Protein AF-J9E9V5-F1 (afdb_monomer_lite)

Foldseek 3Di:
DDAAEDEEEAEPCLDPVNVVVVVVLVVDCDPRYGDPYYHYHYPDDNPDDPDDD

Secondary structure (DSSP, 8-state):
--PEEEEEEEETTTSHHHHHHHHHHHH---SSEEEEEEEEE-SSPP-------

Radius of gyration: 12.92 Å; chains: 1; bounding box: 34×15×39 Å

Sequence (53 aa):
MTTIEEVIAITGGSGFLAQHLIFCLQRNNHLESTIVEIRTIDRNSFSKFLVSK

InterPro domains:
  IPR036291 NAD(P)-binding domain superfamily [SSF51735] (8-45)

Organism: Wuchereria bancrofti (NCBI:txid6293)

Structure (mmCIF, N/CA/C/O backbone):
data_AF-J9E9V5-F1
#
_entry.id   AF-J9E9V5-F1
#
loop_
_atom_site.group_PDB
_atom_site.id
_atom_site.type_symbol
_atom_site.label_atom_id
_atom_site.label_alt_id
_atom_site.label_comp_id
_atom_site.label_asym_id
_atom_site.label_entity_id
_atom_site.label_seq_id
_atom_site.pdbx_PDB_ins_code
_atom_site.Cartn_x
_atom_site.Cartn_y
_atom_site.Cartn_z
_atom_site.occupancy
_atom_site.B_iso_or_equiv
_atom_site.auth_seq_id
_atom_site.auth_comp_id
_atom_site.auth_asym_id
_atom_site.auth_atom_id
_atom_site.pdbx_PDB_model_num
ATOM 1 N N . MET A 1 1 ? -20.981 5.755 18.343 1.00 56.59 1 MET A N 1
ATOM 2 C CA . MET A 1 1 ? -20.131 4.848 17.546 1.00 56.59 1 MET A CA 1
ATOM 3 C C . MET A 1 1 ? -18.704 5.328 17.699 1.00 56.59 1 MET A C 1
ATOM 5 O O . MET A 1 1 ? -18.453 6.492 17.423 1.00 56.59 1 MET A O 1
ATOM 9 N N . THR A 1 2 ? -17.819 4.496 18.241 1.00 62.03 2 THR A N 1
ATOM 10 C CA . THR A 1 2 ? -16.383 4.791 18.311 1.00 62.03 2 THR A CA 1
ATOM 11 C C . THR A 1 2 ? -15.781 4.486 16.947 1.00 62.03 2 THR A C 1
ATOM 13 O O . THR A 1 2 ? -15.743 3.325 16.550 1.00 62.03 2 THR A O 1
ATOM 16 N N . THR A 1 3 ? -15.381 5.519 16.214 1.00 71.31 3 THR A N 1
ATOM 17 C CA . THR A 1 3 ? -14.632 5.369 14.963 1.00 71.31 3 THR A CA 1
ATOM 18 C C . THR A 1 3 ? -13.244 4.830 15.281 1.00 71.31 3 THR A C 1
ATOM 20 O O . THR A 1 3 ? -12.564 5.380 16.148 1.00 71.31 3 THR A O 1
ATOM 23 N N . ILE A 1 4 ? -12.834 3.753 14.613 1.00 81.94 4 ILE A N 1
ATOM 24 C CA . ILE A 1 4 ? -11.489 3.192 14.771 1.00 81.94 4 ILE A CA 1
ATOM 25 C C . ILE A 1 4 ? -10.533 4.022 13.911 1.00 81.94 4 ILE A C 1
ATOM 27 O O . ILE A 1 4 ? -10.761 4.185 12.715 1.00 81.94 4 ILE A O 1
ATOM 31 N N . GLU A 1 5 ? -9.485 4.573 14.518 1.00 88.25 5 GLU A N 1
ATOM 32 C CA . GLU A 1 5 ? -8.431 5.281 13.789 1.00 88.25 5 GLU A CA 1
ATOM 33 C C . GLU A 1 5 ? -7.405 4.276 13.260 1.00 88.25 5 GLU A C 1
ATOM 35 O O . GLU A 1 5 ? -6.821 3.506 14.025 1.00 88.25 5 GLU A O 1
ATOM 40 N N . GLU A 1 6 ? -7.183 4.283 11.947 1.00 88.75 6 GLU A N 1
ATOM 41 C CA . GLU A 1 6 ? -6.282 3.345 11.280 1.00 88.75 6 GLU A CA 1
ATOM 42 C C . GLU A 1 6 ? -5.053 4.056 10.707 1.00 88.75 6 GLU A C 1
ATOM 44 O O . GLU A 1 6 ? -5.152 5.059 9.994 1.00 88.75 6 GLU A O 1
ATOM 49 N N . VAL A 1 7 ? -3.878 3.492 11.001 1.00 91.50 7 VAL A N 1
ATOM 50 C CA . VAL A 1 7 ? -2.595 3.868 10.397 1.00 91.50 7 VAL A CA 1
ATOM 51 C C . VAL A 1 7 ? -2.169 2.750 9.456 1.00 91.50 7 VAL A C 1
ATOM 53 O O . VAL A 1 7 ? -1.966 1.613 9.885 1.00 91.50 7 VAL A O 1
ATOM 56 N N . ILE A 1 8 ? -2.003 3.071 8.174 1.00 91.50 8 ILE A N 1
ATOM 57 C CA . ILE A 1 8 ? -1.690 2.087 7.133 1.00 91.50 8 ILE A CA 1
ATOM 58 C C . ILE A 1 8 ? -0.245 2.267 6.671 1.00 91.50 8 ILE A C 1
ATOM 60 O O . ILE A 1 8 ? 0.165 3.362 6.293 1.00 91.50 8 ILE A O 1
ATOM 64 N N . ALA A 1 9 ? 0.524 1.178 6.651 1.00 94.56 9 ALA A N 1
ATOM 65 C CA . ALA A 1 9 ? 1.857 1.141 6.057 1.00 94.56 9 ALA A CA 1
ATOM 66 C C . ALA A 1 9 ? 1.825 0.432 4.693 1.00 94.56 9 ALA A C 1
ATOM 68 O O . ALA A 1 9 ? 1.355 -0.700 4.588 1.00 94.56 9 ALA A O 1
ATOM 69 N N . ILE A 1 10 ? 2.355 1.081 3.654 1.00 94.06 10 ILE A N 1
ATOM 70 C CA . ILE A 1 10 ? 2.391 0.571 2.276 1.00 94.06 10 ILE A CA 1
ATOM 71 C C . ILE A 1 10 ? 3.843 0.417 1.829 1.00 94.06 10 ILE A C 1
ATOM 73 O O . ILE A 1 10 ? 4.594 1.391 1.777 1.00 94.06 10 ILE A O 1
ATOM 77 N N . THR A 1 11 ? 4.237 -0.806 1.474 1.00 94.62 11 THR A N 1
ATOM 78 C CA . THR A 1 11 ? 5.551 -1.075 0.871 1.00 94.62 11 THR A CA 1
ATOM 79 C C . THR A 1 11 ? 5.522 -0.854 -0.642 1.00 94.62 11 THR A C 1
ATOM 81 O O . THR A 1 11 ? 4.479 -0.999 -1.276 1.00 94.62 11 THR A O 1
ATOM 84 N N . GLY A 1 12 ? 6.662 -0.470 -1.228 1.00 92.12 12 GLY A N 1
ATOM 85 C CA . GLY A 1 12 ? 6.739 -0.130 -2.653 1.00 92.12 12 GLY A CA 1
ATOM 86 C C . GLY A 1 12 ? 5.887 1.093 -3.005 1.00 92.12 12 GLY A C 1
ATOM 87 O O . GLY A 1 12 ? 5.265 1.120 -4.065 1.00 92.12 12 GLY A O 1
ATOM 88 N N . GLY A 1 13 ? 5.818 2.073 -2.094 1.00 90.88 13 GLY A N 1
ATOM 89 C CA . GLY A 1 13 ? 4.937 3.241 -2.174 1.00 90.88 13 GLY A CA 1
ATOM 90 C C . GLY A 1 13 ? 5.034 4.065 -3.463 1.00 90.88 13 GLY A C 1
ATOM 91 O O . GLY A 1 13 ? 4.066 4.709 -3.850 1.00 90.88 13 GLY A O 1
ATOM 92 N N . SER A 1 14 ? 6.171 4.042 -4.154 1.00 87.62 14 SER A N 1
ATOM 93 C CA . SER A 1 14 ? 6.398 4.702 -5.446 1.00 87.62 14 SER A CA 1
ATOM 94 C C . SER A 1 14 ? 5.847 3.920 -6.645 1.00 87.62 14 SER A C 1
ATOM 96 O O . SER A 1 14 ? 5.720 4.477 -7.735 1.00 87.62 14 SER A O 1
ATOM 98 N N . GLY A 1 15 ? 5.501 2.644 -6.462 1.00 89.62 15 GLY A N 1
ATOM 99 C CA . GLY A 1 15 ? 4.965 1.785 -7.510 1.00 89.62 15 GLY A CA 1
ATOM 100 C C . GLY A 1 15 ? 3.541 2.164 -7.916 1.00 89.62 15 GLY A C 1
ATOM 101 O O . GLY A 1 15 ? 2.747 2.652 -7.114 1.00 89.62 15 GLY A O 1
ATOM 102 N N . PHE A 1 16 ? 3.188 1.874 -9.169 1.00 90.00 16 PHE A N 1
ATOM 103 C CA . PHE A 1 16 ? 1.871 2.183 -9.737 1.00 90.00 16 PHE A CA 1
ATOM 104 C C . PHE A 1 16 ? 0.704 1.663 -8.880 1.00 90.00 16 PHE A C 1
ATOM 106 O O . PHE A 1 16 ? -0.243 2.398 -8.607 1.00 90.00 16 PHE A O 1
ATOM 113 N N . LEU A 1 17 ? 0.794 0.415 -8.408 1.00 94.38 17 LEU A N 1
ATOM 114 C CA . LEU A 1 17 ? -0.250 -0.197 -7.582 1.00 94.38 17 LEU A CA 1
ATOM 115 C C . LEU A 1 17 ? -0.399 0.496 -6.227 1.00 94.38 17 LEU A C 1
ATOM 117 O O . LEU A 1 17 ? -1.520 0.743 -5.793 1.00 94.38 17 LEU A O 1
ATOM 121 N N . ALA A 1 18 ? 0.717 0.840 -5.582 1.00 93.81 18 ALA A N 1
ATOM 122 C CA . ALA A 1 18 ? 0.690 1.538 -4.306 1.00 93.81 18 ALA A CA 1
ATOM 123 C C . ALA A 1 18 ? 0.056 2.926 -4.452 1.00 93.81 18 ALA A C 1
ATOM 125 O O . ALA A 1 18 ? -0.802 3.295 -3.659 1.00 93.81 18 ALA A O 1
ATOM 126 N N . GLN A 1 19 ? 0.406 3.661 -5.508 1.00 89.81 19 GLN A N 1
ATOM 127 C CA . GLN A 1 19 ? -0.163 4.980 -5.788 1.00 89.81 19 GLN A CA 1
ATOM 128 C C . GLN A 1 19 ? -1.669 4.917 -6.076 1.00 89.81 19 GLN A C 1
ATOM 130 O O . GLN A 1 19 ? -2.437 5.725 -5.554 1.00 89.81 19 GLN A O 1
ATOM 135 N N . HIS A 1 20 ? -2.112 3.924 -6.851 1.00 93.69 20 HIS A N 1
ATOM 136 C CA . HIS A 1 20 ? -3.537 3.706 -7.093 1.00 93.69 20 HIS A CA 1
ATOM 137 C C . HIS A 1 20 ? -4.289 3.330 -5.806 1.00 93.69 20 HIS A C 1
ATOM 139 O O . HIS A 1 20 ? -5.372 3.852 -5.551 1.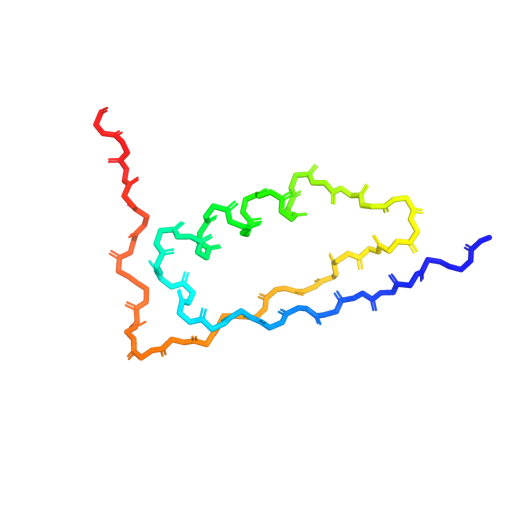00 93.69 20 HIS A O 1
ATOM 145 N N . LEU A 1 21 ? -3.699 2.478 -4.961 1.00 93.19 21 LEU A N 1
ATOM 146 C CA . LEU A 1 21 ? -4.271 2.113 -3.666 1.00 93.19 21 LEU A CA 1
ATOM 147 C C . LEU A 1 21 ? -4.403 3.329 -2.743 1.00 93.19 21 LEU A C 1
ATOM 149 O O . LEU A 1 21 ? -5.470 3.532 -2.174 1.00 93.19 21 LEU A O 1
ATOM 153 N N . ILE A 1 22 ? -3.358 4.155 -2.627 1.00 92.06 22 ILE A N 1
ATOM 154 C CA . ILE A 1 22 ? -3.380 5.388 -1.824 1.00 92.06 22 ILE A CA 1
ATOM 155 C C . ILE A 1 22 ? -4.527 6.293 -2.275 1.00 92.06 22 ILE A C 1
ATOM 157 O O . ILE A 1 22 ? -5.300 6.752 -1.438 1.00 92.06 22 ILE A O 1
ATOM 161 N N . PHE A 1 23 ? -4.688 6.489 -3.586 1.00 90.75 23 PHE A N 1
ATOM 162 C CA . PHE A 1 23 ? -5.796 7.272 -4.132 1.00 90.75 23 PHE A CA 1
ATOM 163 C C . PHE A 1 23 ? -7.166 6.704 -3.727 1.00 90.75 23 PHE A C 1
ATOM 165 O O . PHE A 1 23 ? -8.045 7.451 -3.298 1.00 90.75 23 PHE A O 1
ATOM 172 N N . CYS A 1 24 ? -7.351 5.386 -3.826 1.00 91.62 24 CYS A N 1
ATOM 173 C CA . CYS A 1 24 ? -8.599 4.736 -3.426 1.00 91.62 24 CYS A CA 1
ATOM 174 C C . CYS A 1 24 ? -8.868 4.860 -1.918 1.00 91.62 24 CYS A C 1
ATOM 176 O O . CYS A 1 24 ? -9.994 5.173 -1.536 1.00 91.62 24 CYS A O 1
ATOM 178 N N . LEU A 1 25 ? -7.849 4.664 -1.076 1.00 89.75 25 LEU A N 1
ATOM 179 C CA . LEU A 1 25 ? -7.953 4.798 0.381 1.00 89.75 25 LEU A CA 1
ATOM 180 C C . LEU A 1 25 ? -8.310 6.230 0.789 1.00 89.75 25 LEU A C 1
ATOM 182 O O . LEU A 1 25 ? -9.171 6.432 1.633 1.00 89.75 25 LEU A O 1
ATOM 186 N N . GLN A 1 26 ? -7.705 7.231 0.149 1.00 85.75 26 GLN A N 1
ATOM 187 C CA . GLN A 1 26 ? -8.000 8.641 0.423 1.00 85.75 26 GLN A CA 1
ATOM 188 C C . GLN A 1 26 ? -9.401 9.063 -0.034 1.00 85.75 26 GLN A C 1
ATOM 190 O O . GLN A 1 26 ? -9.979 9.993 0.524 1.00 85.75 26 GLN A O 1
ATOM 195 N N . ARG A 1 27 ? -9.947 8.413 -1.066 1.00 85.88 27 ARG A N 1
ATOM 196 C CA . ARG A 1 27 ? -11.281 8.725 -1.592 1.00 85.88 27 ARG A CA 1
ATOM 197 C C . ARG A 1 27 ? -12.402 8.076 -0.779 1.00 85.88 27 ARG A C 1
ATOM 199 O O . ARG A 1 27 ? -13.513 8.604 -0.753 1.00 85.88 27 ARG A O 1
ATOM 206 N N . ASN A 1 28 ? -12.121 6.946 -0.139 1.00 77.06 28 ASN A N 1
ATOM 207 C CA . ASN A 1 28 ? -13.098 6.180 0.616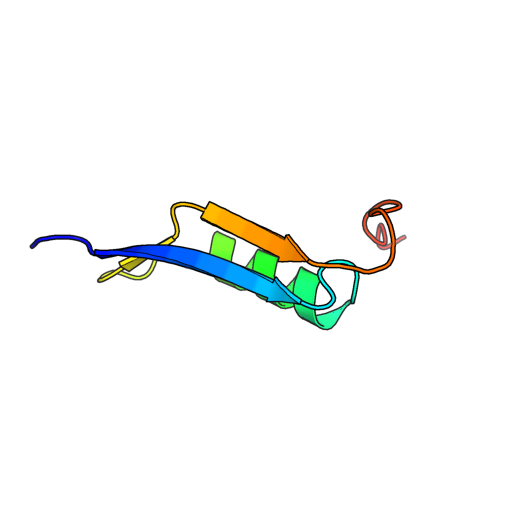 1.00 77.06 28 ASN A CA 1
ATOM 208 C C . ASN A 1 28 ? -12.913 6.431 2.117 1.00 77.06 28 ASN A C 1
ATOM 210 O O . ASN A 1 28 ? -12.117 5.765 2.768 1.00 77.06 28 ASN A O 1
ATOM 214 N N . ASN A 1 29 ? -13.699 7.347 2.688 1.00 65.25 29 ASN A N 1
ATOM 215 C CA . ASN A 1 29 ? -13.896 7.352 4.137 1.00 65.25 29 ASN A CA 1
ATOM 216 C C . ASN A 1 29 ? -14.764 6.140 4.487 1.00 65.25 29 ASN A C 1
ATOM 218 O O . ASN A 1 29 ? -15.962 6.123 4.187 1.00 65.25 29 ASN A O 1
ATOM 222 N N . HIS A 1 30 ? -14.157 5.104 5.064 1.00 67.38 30 HIS A N 1
ATOM 223 C CA . HIS A 1 30 ? -14.905 3.962 5.568 1.00 67.38 30 HIS A CA 1
ATOM 224 C C . HIS A 1 30 ? -15.811 4.429 6.722 1.00 67.38 30 HIS A C 1
ATOM 226 O O . HIS A 1 30 ? -15.425 5.247 7.549 1.00 67.38 30 HIS A O 1
ATOM 232 N N . LEU A 1 31 ? -17.058 3.945 6.760 1.00 66.00 31 LEU A N 1
ATOM 233 C CA . LEU A 1 31 ? -18.047 4.363 7.770 1.00 66.00 31 LEU A CA 1
ATOM 234 C C . LEU A 1 31 ? -17.660 3.933 9.197 1.00 66.00 31 LEU A C 1
ATOM 236 O O . LEU A 1 31 ? -18.142 4.519 10.164 1.00 66.00 31 LEU A O 1
ATOM 240 N N . GLU A 1 32 ? -16.809 2.912 9.320 1.00 75.44 32 GLU A N 1
ATOM 241 C CA . GLU A 1 32 ? -16.422 2.301 10.598 1.00 75.44 32 GLU A CA 1
ATOM 242 C C . GLU A 1 32 ? -1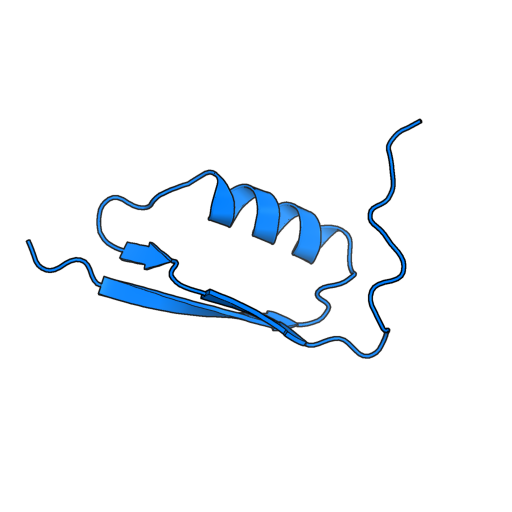4.974 2.607 11.007 1.00 75.44 32 GLU A C 1
ATOM 244 O O . GLU A 1 32 ? -14.664 2.611 12.203 1.00 75.44 32 GLU A O 1
ATOM 249 N N . SER A 1 33 ? -14.105 2.919 10.040 1.00 78.25 33 SER A N 1
ATOM 250 C CA . SER A 1 33 ? -12.713 3.286 10.288 1.00 78.25 33 SER A CA 1
ATOM 251 C C . SER A 1 33 ? -12.310 4.559 9.551 1.00 78.25 33 SER A C 1
ATOM 253 O O . SER A 1 33 ? -12.618 4.772 8.378 1.00 78.25 33 SER A O 1
ATOM 255 N N . THR A 1 34 ? -11.597 5.423 10.263 1.00 85.50 34 THR A N 1
ATOM 256 C CA . THR A 1 34 ? -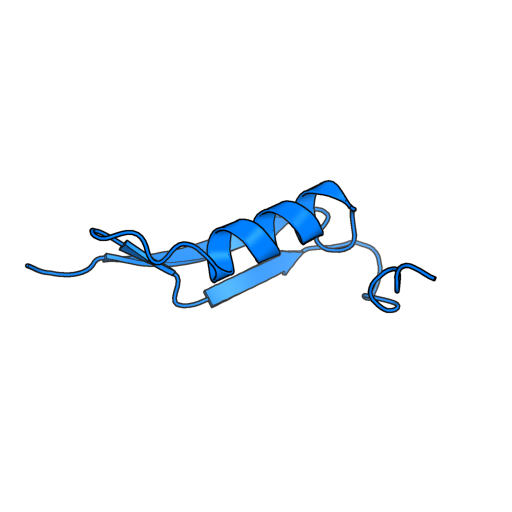11.016 6.639 9.701 1.00 85.50 34 THR A CA 1
ATOM 257 C C . THR A 1 3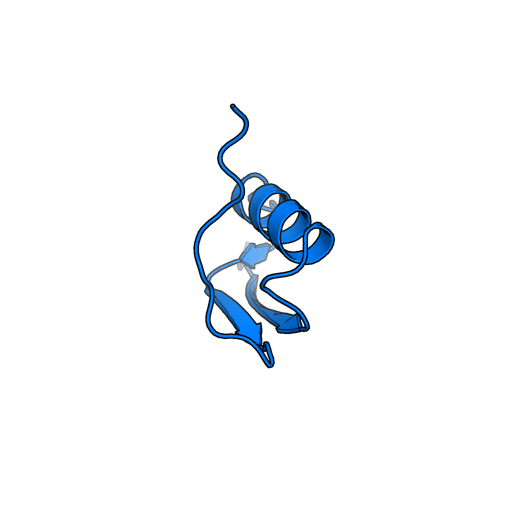4 ? -9.532 6.389 9.508 1.00 85.50 34 THR A C 1
ATOM 259 O O . THR A 1 34 ? -8.795 6.213 10.478 1.00 85.50 34 THR A O 1
ATOM 262 N N . ILE A 1 35 ? -9.078 6.394 8.256 1.00 88.88 35 ILE A N 1
ATOM 263 C CA . ILE A 1 35 ? -7.649 6.332 7.949 1.00 88.88 35 ILE A CA 1
ATOM 264 C C . ILE A 1 35 ? -7.048 7.690 8.309 1.00 88.88 35 ILE A C 1
ATOM 266 O O . ILE A 1 35 ? -7.289 8.684 7.624 1.00 88.88 35 ILE A O 1
ATOM 270 N N . VAL A 1 36 ? -6.280 7.739 9.396 1.00 90.44 36 VAL A N 1
ATOM 271 C CA . VAL A 1 36 ? -5.672 8.985 9.894 1.00 90.44 36 VAL A CA 1
ATOM 272 C C . VAL A 1 36 ? -4.290 9.228 9.302 1.00 90.44 36 VAL A C 1
ATOM 274 O O . VAL A 1 36 ? -3.844 10.370 9.206 1.00 90.44 36 VAL A O 1
ATOM 277 N N . GLU A 1 37 ? -3.605 8.166 8.876 1.00 91.81 37 GLU A N 1
ATOM 278 C CA . GLU A 1 37 ? -2.252 8.266 8.346 1.00 91.81 37 GLU A CA 1
ATOM 279 C C . GLU A 1 37 ? -1.942 7.131 7.362 1.00 91.81 37 GLU A C 1
ATOM 281 O O . GLU A 1 37 ? -2.237 5.960 7.614 1.00 91.81 37 GLU A O 1
ATOM 286 N N . ILE A 1 38 ? -1.280 7.479 6.254 1.00 92.62 38 ILE A N 1
ATOM 287 C CA . ILE A 1 38 ? -0.698 6.516 5.316 1.00 92.62 38 ILE A CA 1
ATOM 288 C C . ILE A 1 38 ? 0.815 6.730 5.276 1.00 92.62 38 ILE A C 1
ATOM 290 O O . ILE A 1 38 ? 1.300 7.775 4.842 1.00 92.62 38 ILE A O 1
ATOM 294 N N . ARG A 1 39 ? 1.569 5.712 5.692 1.00 93.19 39 ARG A N 1
ATOM 295 C CA . ARG A 1 39 ? 3.035 5.683 5.654 1.00 93.19 39 ARG A CA 1
ATOM 296 C C . ARG A 1 39 ? 3.498 4.853 4.473 1.00 93.19 39 ARG A C 1
ATOM 298 O O . ARG A 1 39 ? 3.078 3.712 4.309 1.00 93.19 39 ARG A O 1
ATOM 305 N N . THR A 1 40 ? 4.399 5.396 3.668 1.00 91.44 40 THR A N 1
ATOM 306 C CA . THR A 1 40 ? 5.000 4.654 2.555 1.00 91.44 40 THR A CA 1
ATOM 307 C C . THR A 1 40 ? 6.423 4.231 2.902 1.00 91.44 40 THR A C 1
ATOM 309 O O . THR A 1 40 ? 7.191 5.004 3.469 1.00 91.44 40 THR A O 1
ATOM 312 N N . ILE A 1 41 ? 6.766 2.984 2.580 1.00 90.06 41 ILE A N 1
ATOM 313 C CA . ILE A 1 41 ? 8.104 2.413 2.733 1.00 90.06 41 ILE A CA 1
ATOM 314 C C . ILE A 1 41 ? 8.575 2.002 1.344 1.00 90.06 41 ILE A C 1
ATOM 316 O O . ILE A 1 41 ? 8.009 1.101 0.723 1.00 90.06 41 ILE A O 1
ATOM 320 N N . ASP A 1 42 ? 9.613 2.655 0.839 1.00 87.56 42 ASP A N 1
ATOM 321 C CA . ASP A 1 42 ? 10.165 2.355 -0.476 1.00 87.56 42 ASP A CA 1
ATOM 322 C C . ASP A 1 42 ? 11.694 2.452 -0.469 1.00 87.56 42 ASP A C 1
ATOM 324 O O . ASP A 1 42 ? 12.283 3.149 0.355 1.00 87.56 42 ASP A O 1
ATOM 328 N N . ARG A 1 43 ? 12.334 1.727 -1.392 1.00 82.00 43 ARG A N 1
ATOM 329 C CA . ARG A 1 43 ? 13.774 1.808 -1.657 1.00 82.00 43 ARG A CA 1
ATOM 330 C C . ARG A 1 43 ? 14.136 3.105 -2.373 1.00 82.00 43 ARG A C 1
ATOM 332 O O . ARG A 1 43 ? 15.232 3.617 -2.173 1.00 82.00 43 ARG A O 1
ATOM 339 N N . ASN A 1 44 ? 13.232 3.608 -3.213 1.00 69.00 44 ASN A N 1
ATOM 340 C CA . ASN A 1 44 ? 13.457 4.810 -4.003 1.00 69.00 44 ASN A CA 1
ATOM 341 C C . ASN A 1 44 ? 12.769 6.015 -3.361 1.00 69.00 44 ASN A C 1
ATOM 343 O O . ASN A 1 44 ? 11.597 5.953 -2.989 1.00 69.00 44 ASN A O 1
ATOM 347 N N . SER A 1 45 ? 13.481 7.140 -3.285 1.00 65.56 45 SER A N 1
ATOM 348 C CA . SER A 1 45 ? 12.865 8.428 -2.975 1.00 65.56 45 SER A CA 1
ATOM 349 C C . SER A 1 45 ? 11.833 8.755 -4.057 1.00 65.56 45 SER A C 1
ATOM 351 O O . SER A 1 45 ? 12.123 8.653 -5.249 1.00 65.56 45 SER A O 1
ATOM 353 N N . PHE A 1 46 ? 10.628 9.147 -3.652 1.00 63.09 46 PHE A N 1
ATOM 354 C CA . PHE A 1 46 ? 9.559 9.518 -4.575 1.00 63.09 46 PHE A CA 1
ATOM 355 C C . PHE A 1 46 ? 10.018 10.622 -5.548 1.00 63.09 46 PHE A C 1
ATOM 357 O O . PHE A 1 46 ? 10.342 11.729 -5.122 1.00 63.09 46 PHE A O 1
ATOM 364 N N . SER A 1 47 ? 10.028 10.343 -6.858 1.00 57.28 47 SER A N 1
ATOM 365 C CA . SER A 1 47 ? 10.549 11.266 -7.882 1.00 57.28 47 SER A CA 1
ATOM 366 C C . SER A 1 47 ? 9.471 12.001 -8.696 1.00 57.28 47 SER A C 1
ATOM 368 O O . SER A 1 47 ? 9.803 12.550 -9.743 1.00 57.28 47 SER A O 1
ATOM 370 N N . LYS A 1 48 ? 8.228 12.081 -8.184 1.00 57.91 48 LYS A N 1
ATOM 371 C CA . LYS A 1 48 ? 6.983 12.648 -8.773 1.00 57.91 48 LYS A CA 1
ATOM 372 C C . LYS A 1 48 ? 6.021 11.600 -9.339 1.00 57.91 48 LYS A C 1
ATOM 374 O O . LYS A 1 48 ? 6.427 10.571 -9.868 1.00 57.91 48 LYS A O 1
ATOM 379 N N . PHE A 1 49 ? 4.727 11.915 -9.239 1.00 59.44 49 PHE A N 1
ATOM 380 C CA . PHE A 1 49 ? 3.649 11.179 -9.893 1.00 59.44 49 PHE A CA 1
ATOM 381 C C . PHE A 1 49 ? 3.864 11.205 -11.410 1.00 59.44 49 PHE A C 1
ATOM 383 O O . PHE A 1 49 ? 4.261 12.236 -11.959 1.00 59.44 49 PHE A O 1
ATOM 390 N N . LEU A 1 50 ? 3.562 10.096 -12.090 1.00 55.28 50 LEU A N 1
ATOM 391 C CA . LEU A 1 50 ? 3.360 10.105 -13.536 1.00 55.28 50 LEU A CA 1
ATOM 392 C C . LEU A 1 50 ? 2.200 11.060 -13.830 1.00 55.28 50 LEU A C 1
ATOM 394 O O . LEU A 1 50 ? 1.035 10.714 -13.648 1.00 55.28 50 LEU A O 1
ATOM 398 N N . VAL A 1 51 ? 2.525 12.284 -14.241 1.00 52.62 51 VAL A N 1
ATOM 399 C CA . VAL A 1 51 ? 1.546 13.196 -14.824 1.00 52.62 51 VAL A CA 1
ATOM 400 C C . VAL A 1 51 ? 1.122 12.535 -16.129 1.00 52.62 51 VAL A C 1
ATOM 402 O O . VAL A 1 51 ? 1.951 12.383 -17.030 1.00 52.62 51 VAL A O 1
ATOM 405 N N . SER A 1 52 ? -0.130 12.074 -16.211 1.00 47.97 52 SER A N 1
ATOM 406 C CA . SER A 1 52 ? -0.717 11.744 -17.510 1.00 47.97 52 SER A CA 1
ATOM 407 C C . SER A 1 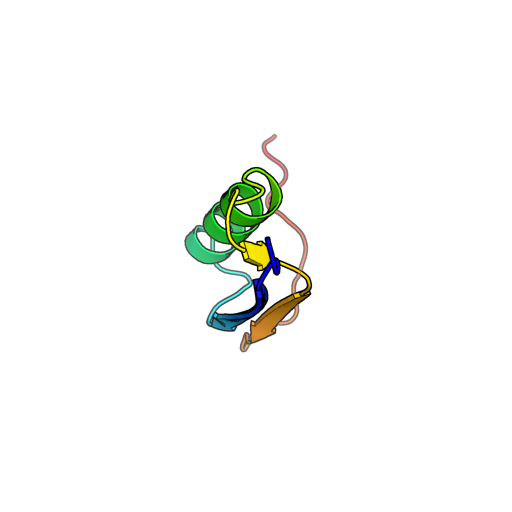52 ? -0.529 12.971 -18.390 1.00 47.97 52 SER A C 1
ATOM 409 O O . SER A 1 52 ? -0.978 14.056 -18.016 1.00 47.97 52 SER A O 1
ATOM 411 N N . LYS A 1 53 ? 0.191 12.805 -19.500 1.00 40.12 53 LYS A N 1
ATOM 412 C CA . LYS A 1 53 ? 0.180 13.790 -20.580 1.00 40.12 53 LYS A CA 1
ATOM 413 C C . LYS A 1 53 ? -1.243 14.007 -21.079 1.00 40.12 53 LYS A C 1
ATOM 415 O O . LYS A 1 53 ? -2.050 13.053 -20.964 1.00 40.12 53 LYS A O 1
#

pLDDT: mean 80.32, std 14.74, range [40.12, 94.62]